Protein AF-A0A9Q1UZ96-F1 (afdb_monomer)

Structure (mmCIF, N/CA/C/O backbone):
data_AF-A0A9Q1UZ96-F1
#
_entry.id   AF-A0A9Q1UZ96-F1
#
loop_
_atom_site.group_PDB
_atom_site.id
_atom_site.type_symbol
_atom_site.label_atom_id
_atom_site.label_alt_id
_atom_site.label_comp_id
_atom_site.label_asym_id
_atom_site.label_entity_id
_atom_site.label_seq_id
_atom_site.pdbx_PDB_ins_code
_atom_site.Cartn_x
_atom_site.Cartn_y
_atom_site.Cartn_z
_atom_site.occupancy
_atom_site.B_iso_or_equiv
_atom_site.auth_seq_id
_atom_site.auth_comp_id
_atom_site.auth_asym_id
_atom_site.auth_atom_id
_atom_site.pdbx_PDB_model_num
ATOM 1 N N . MET A 1 1 ? 19.846 -5.093 7.233 1.00 44.78 1 MET A N 1
ATOM 2 C CA . MET A 1 1 ? 18.408 -5.304 7.517 1.00 44.78 1 MET A CA 1
ATOM 3 C C . MET A 1 1 ? 17.648 -4.596 6.399 1.00 44.78 1 MET A C 1
ATOM 5 O O . MET A 1 1 ? 17.919 -3.429 6.189 1.00 44.78 1 MET A O 1
ATOM 9 N N . PHE A 1 2 ? 16.850 -5.299 5.584 1.00 56.38 2 PHE A N 1
ATOM 10 C CA . PHE A 1 2 ? 16.393 -4.811 4.261 1.00 56.38 2 PHE A CA 1
ATOM 11 C C . PHE A 1 2 ? 14.8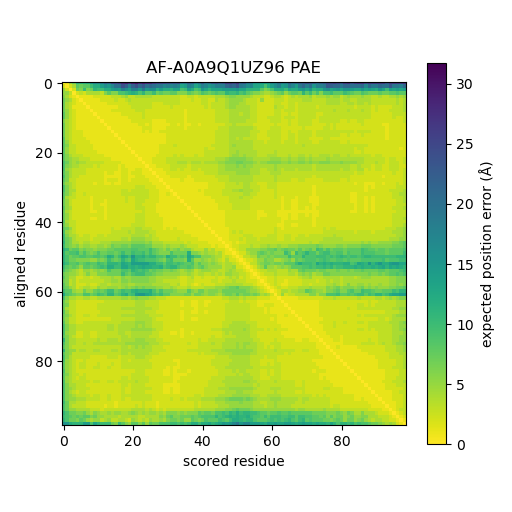53 -4.711 4.122 1.00 56.38 2 PHE A C 1
ATOM 13 O O . PHE A 1 2 ? 14.342 -4.924 3.031 1.00 56.38 2 PHE A O 1
ATOM 20 N N . TYR A 1 3 ? 14.112 -4.422 5.205 1.00 69.94 3 TYR A N 1
ATOM 21 C CA . TYR A 1 3 ? 12.626 -4.395 5.189 1.00 69.94 3 TYR A CA 1
ATOM 22 C C . TYR A 1 3 ? 11.995 -3.210 5.935 1.00 69.94 3 TYR A C 1
ATOM 24 O O . TYR A 1 3 ? 10.862 -3.298 6.409 1.00 69.94 3 TYR A O 1
ATOM 32 N N . HIS A 1 4 ? 12.750 -2.132 6.159 1.00 83.06 4 HIS A N 1
ATOM 33 C CA . HIS A 1 4 ? 12.299 -1.053 7.042 1.00 83.06 4 HIS A CA 1
ATOM 34 C C . HIS A 1 4 ? 11.022 -0.381 6.523 1.00 83.06 4 HIS A C 1
ATOM 36 O O . HIS A 1 4 ? 10.079 -0.186 7.283 1.00 83.06 4 HIS A O 1
ATOM 42 N N . VAL A 1 5 ? 10.964 -0.083 5.226 1.00 89.50 5 VAL A N 1
ATOM 43 C CA . VAL A 1 5 ? 9.844 0.653 4.627 1.00 89.50 5 VAL A CA 1
ATOM 44 C C . VAL A 1 5 ? 8.601 -0.232 4.521 1.00 89.50 5 VAL A C 1
ATOM 46 O O . VAL A 1 5 ? 7.495 0.226 4.794 1.00 89.50 5 VAL A O 1
ATOM 49 N N . GLU A 1 6 ? 8.772 -1.509 4.194 1.00 90.56 6 GLU A N 1
ATOM 50 C CA . GLU A 1 6 ? 7.713 -2.513 4.105 1.00 90.56 6 GLU A CA 1
ATOM 51 C C . GLU A 1 6 ? 7.061 -2.737 5.473 1.00 90.56 6 GLU A C 1
ATOM 53 O O . GLU A 1 6 ? 5.833 -2.716 5.590 1.00 90.56 6 GLU A O 1
ATOM 58 N N . ALA A 1 7 ? 7.880 -2.895 6.518 1.00 91.25 7 ALA A N 1
ATOM 59 C CA . ALA A 1 7 ? 7.402 -3.090 7.882 1.00 91.25 7 ALA A CA 1
ATOM 60 C C . ALA A 1 7 ? 6.669 -1.849 8.410 1.00 91.25 7 ALA A C 1
ATOM 62 O O . ALA A 1 7 ? 5.596 -1.984 8.990 1.00 91.25 7 ALA A O 1
ATOM 63 N N . ILE A 1 8 ? 7.199 -0.645 8.161 1.00 93.69 8 ILE A N 1
ATOM 64 C CA . ILE A 1 8 ? 6.527 0.608 8.537 1.00 93.69 8 ILE A CA 1
ATOM 65 C C . ILE A 1 8 ? 5.199 0.745 7.785 1.00 93.69 8 ILE A C 1
ATOM 67 O O . ILE A 1 8 ? 4.174 1.013 8.398 1.00 93.69 8 ILE A O 1
ATOM 71 N N . SER A 1 9 ? 5.185 0.513 6.472 1.00 94.06 9 SER A N 1
ATOM 72 C CA . SER A 1 9 ? 3.988 0.705 5.642 1.00 94.06 9 SER A CA 1
ATOM 73 C C . SER A 1 9 ? 2.855 -0.249 6.021 1.00 94.06 9 SER A C 1
ATOM 75 O O . SER A 1 9 ? 1.715 0.167 6.227 1.00 94.06 9 SER A O 1
ATOM 77 N N . THR A 1 10 ? 3.169 -1.541 6.138 1.00 93.31 10 THR A N 1
ATOM 78 C CA . THR A 1 10 ? 2.181 -2.572 6.487 1.00 93.31 10 THR A CA 1
ATOM 79 C C . THR A 1 10 ? 1.773 -2.494 7.957 1.00 93.31 10 THR A C 1
ATOM 81 O O . THR A 1 10 ? 0.593 -2.653 8.266 1.00 93.31 10 THR A O 1
ATOM 84 N N . GLY A 1 11 ? 2.715 -2.178 8.851 1.00 95.06 11 GLY A N 1
ATOM 85 C CA . GLY A 1 11 ? 2.460 -1.953 10.271 1.00 95.06 11 GLY A CA 1
ATOM 86 C C . GLY A 1 11 ? 1.538 -0.761 10.519 1.00 95.06 11 GLY A C 1
ATOM 87 O O . GLY A 1 11 ? 0.574 -0.895 11.269 1.00 95.06 11 GLY A O 1
ATOM 88 N N . SER A 1 12 ? 1.767 0.368 9.843 1.00 95.62 12 SER A N 1
ATOM 89 C CA . SER A 1 12 ? 0.892 1.545 9.925 1.00 95.62 12 SER A CA 1
ATOM 90 C C . SER A 1 12 ? -0.528 1.223 9.461 1.00 95.62 12 SER A C 1
ATOM 92 O O . SER A 1 12 ? -1.480 1.499 10.187 1.00 95.62 12 SER A O 1
ATOM 94 N N . LEU A 1 13 ? -0.687 0.557 8.309 1.00 97.00 13 LEU A N 1
ATOM 95 C CA . LEU A 1 13 ? -2.006 0.135 7.824 1.00 97.00 13 LEU A CA 1
ATOM 96 C C . LEU A 1 13 ? -2.710 -0.807 8.814 1.00 97.00 13 LEU A C 1
ATOM 98 O O . LEU A 1 13 ? -3.893 -0.623 9.107 1.00 97.00 13 LEU A O 1
ATOM 102 N N . ALA A 1 14 ? -1.989 -1.796 9.350 1.00 96.81 14 ALA A N 1
ATOM 103 C CA . ALA A 1 14 ? -2.525 -2.730 10.334 1.00 96.81 14 ALA A CA 1
ATOM 104 C C . ALA A 1 14 ? -2.948 -2.019 11.629 1.00 96.81 14 ALA A C 1
ATOM 106 O O . ALA A 1 14 ? -4.038 -2.279 12.135 1.00 96.81 14 ALA A O 1
ATOM 107 N N . GLY A 1 15 ? -2.132 -1.090 12.134 1.00 96.31 15 GLY A N 1
ATOM 108 C CA . GLY A 1 15 ? -2.436 -0.294 13.323 1.00 96.31 15 GLY A CA 1
ATOM 109 C C . GLY A 1 15 ? -3.678 0.577 13.138 1.00 96.31 15 GLY A C 1
ATOM 110 O O . GLY A 1 15 ? -4.599 0.521 13.953 1.00 96.31 15 GLY A O 1
ATOM 111 N N . THR A 1 16 ? -3.763 1.314 12.027 1.00 96.44 16 THR A N 1
ATOM 112 C CA . THR A 1 16 ? -4.954 2.104 11.677 1.00 96.44 16 THR A CA 1
ATOM 113 C C . THR A 1 16 ? -6.200 1.223 11.592 1.00 96.44 16 THR A C 1
ATOM 115 O O . THR A 1 16 ? -7.244 1.576 12.144 1.00 96.44 16 THR A O 1
ATOM 118 N N . ASN A 1 17 ? -6.102 0.054 10.956 1.00 97.38 17 ASN A N 1
ATOM 119 C CA . ASN A 1 17 ? -7.224 -0.877 10.844 1.00 97.38 17 ASN A CA 1
ATOM 120 C C . ASN A 1 17 ? -7.623 -1.511 12.174 1.00 97.38 17 ASN A C 1
ATOM 122 O O . ASN A 1 17 ? -8.814 -1.714 12.393 1.00 97.38 17 ASN A O 1
ATOM 126 N N . ALA A 1 18 ? -6.676 -1.756 13.081 1.00 97.25 18 ALA A N 1
ATOM 127 C CA . ALA A 1 18 ? -6.977 -2.239 14.424 1.00 97.25 18 ALA A CA 1
ATOM 128 C C . ALA A 1 18 ? -7.831 -1.223 15.201 1.00 97.25 18 ALA A C 1
ATOM 130 O O . ALA A 1 18 ? -8.851 -1.594 15.779 1.00 97.25 18 ALA A O 1
ATOM 131 N N . VAL A 1 19 ? -7.474 0.068 15.149 1.00 96.81 19 VAL A N 1
ATOM 132 C CA . VAL A 1 19 ? -8.257 1.138 15.793 1.00 96.81 19 VAL A CA 1
ATOM 133 C C . VAL A 1 19 ? -9.616 1.319 15.109 1.00 96.81 19 VAL A C 1
ATOM 135 O O . VAL A 1 19 ? -10.630 1.419 15.796 1.00 96.81 19 VAL A O 1
ATOM 138 N N . ARG A 1 20 ? -9.674 1.308 13.766 1.00 96.69 20 ARG A N 1
ATOM 139 C CA . ARG A 1 20 ? -10.947 1.362 13.015 1.00 96.69 20 ARG A CA 1
ATOM 140 C C . ARG A 1 20 ? -11.876 0.218 13.414 1.00 96.69 20 ARG A C 1
ATOM 142 O O . ARG A 1 20 ? -13.040 0.472 13.708 1.00 96.69 20 ARG A O 1
ATOM 149 N N . HIS A 1 21 ? -11.351 -1.003 13.480 1.00 97.25 21 HIS A N 1
ATOM 150 C CA . HIS A 1 21 ? -12.106 -2.188 13.872 1.00 97.25 21 HIS A CA 1
ATOM 151 C C . HIS A 1 21 ? -12.627 -2.080 15.310 1.00 97.25 21 HIS A C 1
ATOM 153 O O . HIS A 1 21 ? -13.817 -2.285 15.540 1.00 97.25 21 HIS A O 1
ATOM 159 N N . ALA A 1 22 ? -11.774 -1.678 16.257 1.00 97.06 22 ALA A N 1
ATOM 160 C CA . ALA A 1 22 ? -12.170 -1.465 17.650 1.00 97.06 22 ALA A CA 1
ATOM 161 C C . ALA A 1 22 ? -13.255 -0.380 17.805 1.00 97.06 22 ALA A C 1
ATOM 163 O O . ALA A 1 22 ? -14.099 -0.475 18.690 1.00 97.06 22 ALA A O 1
ATOM 164 N N . ALA A 1 23 ? -13.264 0.623 16.923 1.00 95.94 23 ALA A N 1
ATOM 165 C CA . ALA A 1 23 ? -14.261 1.691 16.885 1.00 95.94 23 ALA A CA 1
ATOM 166 C C . ALA A 1 23 ? -15.514 1.359 16.043 1.00 95.94 23 ALA A C 1
ATOM 168 O O . ALA A 1 23 ? -16.334 2.246 15.806 1.00 95.94 23 ALA A O 1
ATOM 169 N N . GLY A 1 24 ? -15.662 0.127 15.537 1.00 96.12 24 GLY A N 1
ATOM 170 C CA . GLY A 1 24 ? -16.796 -0.275 14.693 1.00 96.12 24 GLY A CA 1
ATOM 171 C C . GLY A 1 24 ? -16.838 0.396 13.312 1.00 96.12 24 GLY A C 1
ATOM 172 O O . GLY A 1 24 ? -17.882 0.403 12.663 1.00 96.12 24 GLY A O 1
ATOM 173 N N . LYS A 1 25 ? -15.722 0.978 12.854 1.00 95.38 25 LYS A N 1
ATOM 174 C CA . LYS A 1 25 ? -15.599 1.598 11.527 1.00 95.38 25 LYS A CA 1
ATOM 175 C C . LYS A 1 25 ? -15.103 0.589 10.492 1.00 95.38 25 LYS A C 1
ATOM 177 O O . LYS A 1 25 ? -14.399 -0.369 10.806 1.00 95.38 25 LYS A O 1
ATOM 182 N N . ASN A 1 26 ? -15.400 0.869 9.224 1.00 95.12 26 ASN A N 1
ATOM 183 C CA . ASN A 1 26 ? -14.841 0.116 8.105 1.00 95.12 26 ASN A CA 1
ATOM 184 C C . ASN A 1 26 ? -13.310 0.235 8.075 1.00 95.12 26 ASN A C 1
ATOM 186 O O . ASN A 1 26 ? -12.757 1.328 8.247 1.00 95.12 26 ASN A O 1
ATOM 190 N N . MET A 1 27 ? -12.639 -0.892 7.832 1.00 96.25 27 MET A N 1
ATOM 191 C CA . MET A 1 27 ? -11.191 -0.944 7.637 1.00 96.25 27 MET A CA 1
ATOM 192 C C . MET A 1 27 ? -10.792 -0.265 6.323 1.00 96.25 27 MET A C 1
ATOM 194 O O . MET A 1 27 ? -11.507 -0.331 5.325 1.00 96.25 27 MET A O 1
ATOM 198 N N . LEU A 1 28 ? -9.622 0.362 6.329 1.00 96.38 28 LEU A N 1
ATOM 199 C CA . LEU A 1 28 ? -8.967 0.903 5.152 1.00 96.38 28 LEU A CA 1
ATOM 200 C C . LEU A 1 28 ? -8.356 -0.239 4.333 1.00 96.38 28 LEU A C 1
ATOM 202 O O . LEU A 1 28 ? -7.522 -1.000 4.828 1.00 96.38 28 LEU A O 1
ATOM 206 N N . VAL A 1 29 ? -8.745 -0.327 3.065 1.00 96.06 29 VAL A N 1
ATOM 207 C CA . VAL A 1 29 ? -8.135 -1.222 2.079 1.00 96.06 29 VAL A CA 1
ATOM 208 C C . VAL A 1 29 ? -7.448 -0.354 1.037 1.00 96.06 29 VAL A C 1
ATOM 210 O O . VAL A 1 29 ? -8.095 0.468 0.392 1.00 96.06 29 VAL A O 1
ATOM 213 N N . LEU A 1 30 ? -6.134 -0.517 0.894 1.00 97.62 30 LEU A N 1
ATOM 214 C CA . LEU A 1 30 ? -5.371 0.195 -0.125 1.00 97.62 30 LEU A CA 1
ATOM 215 C C . LEU A 1 30 ? -5.488 -0.555 -1.462 1.00 97.62 30 LEU A C 1
ATOM 217 O O . LEU A 1 30 ? -5.251 -1.765 -1.485 1.00 97.62 30 LEU A O 1
ATOM 221 N N . PRO A 1 31 ? -5.849 0.126 -2.562 1.00 97.44 31 PRO A N 1
ATOM 222 C CA . PRO A 1 31 ? -6.040 -0.513 -3.857 1.00 97.44 31 PRO A CA 1
ATOM 223 C C . PRO A 1 31 ? -4.687 -0.837 -4.519 1.00 97.44 31 PRO A C 1
ATOM 225 O O . PRO A 1 31 ? -3.647 -0.290 -4.130 1.00 97.44 31 PRO A O 1
ATOM 228 N N . ASN A 1 32 ? -4.689 -1.715 -5.528 1.00 97.25 32 ASN A N 1
ATOM 229 C CA . ASN A 1 32 ? -3.473 -2.176 -6.222 1.00 97.25 32 ASN A CA 1
ATOM 230 C C . ASN A 1 32 ? -2.790 -1.069 -7.047 1.00 97.25 32 ASN A C 1
ATOM 232 O O . ASN A 1 32 ? -1.654 -1.210 -7.478 1.00 97.25 32 ASN A O 1
ATOM 236 N N . GLU A 1 33 ? -3.448 0.068 -7.226 1.00 96.94 33 GLU A N 1
ATOM 237 C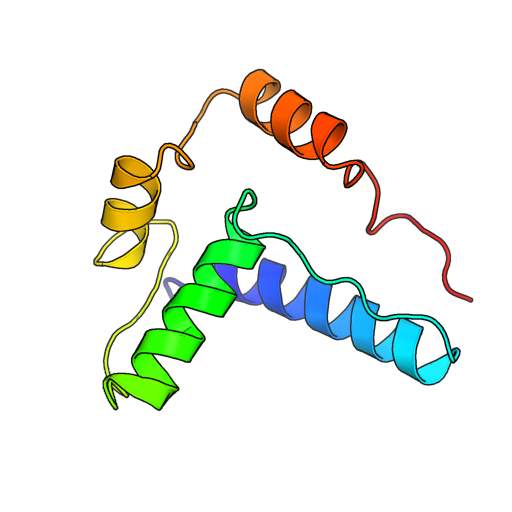 CA . GLU A 1 33 ? -2.888 1.298 -7.774 1.00 96.94 33 GLU A CA 1
ATOM 238 C C . GLU A 1 33 ? -1.927 1.993 -6.789 1.00 96.94 33 GLU A C 1
ATOM 240 O O . GLU A 1 33 ? -1.240 2.953 -7.144 1.00 96.94 33 GLU A O 1
ATOM 245 N N . THR A 1 34 ? -1.851 1.509 -5.547 1.00 97.12 34 THR A N 1
ATOM 246 C CA . THR A 1 34 ? -0.834 1.896 -4.568 1.00 97.12 34 THR A CA 1
ATOM 247 C C . THR A 1 34 ? 0.211 0.795 -4.421 1.00 97.12 34 THR A C 1
ATOM 249 O O . THR A 1 34 ? -0.107 -0.392 -4.425 1.00 97.12 34 THR A O 1
ATOM 252 N N . VAL A 1 35 ? 1.467 1.190 -4.202 1.00 95.94 35 VAL A N 1
ATOM 253 C CA . VAL A 1 35 ? 2.577 0.250 -3.966 1.00 95.94 35 VAL A CA 1
ATOM 254 C C . VAL A 1 35 ? 2.317 -0.638 -2.738 1.00 95.94 35 VAL A C 1
ATOM 256 O O . VAL A 1 35 ? 2.632 -1.823 -2.746 1.00 95.94 35 VAL A O 1
ATOM 259 N N . ILE A 1 36 ? 1.699 -0.092 -1.685 1.00 96.19 36 ILE A N 1
ATOM 260 C CA . ILE A 1 36 ? 1.387 -0.852 -0.465 1.00 96.19 36 ILE A CA 1
ATOM 261 C C . ILE A 1 36 ? 0.239 -1.844 -0.711 1.00 96.19 36 ILE A C 1
ATOM 263 O O . ILE A 1 36 ? 0.316 -2.983 -0.257 1.00 96.19 36 ILE A O 1
ATOM 267 N N . GLY A 1 37 ? -0.808 -1.445 -1.437 1.00 97.00 37 GLY A N 1
ATOM 268 C CA . GLY A 1 37 ? -1.902 -2.349 -1.800 1.00 97.00 37 GLY A CA 1
ATOM 269 C C . GLY A 1 37 ? -1.417 -3.508 -2.672 1.00 97.00 37 GLY A C 1
ATOM 270 O O . GLY A 1 37 ? -1.636 -4.671 -2.329 1.00 97.00 37 GLY A O 1
ATOM 271 N N . ASP A 1 38 ? -0.664 -3.204 -3.736 1.00 97.31 38 ASP A N 1
ATOM 272 C CA . ASP A 1 38 ? -0.171 -4.227 -4.663 1.00 97.31 38 ASP A CA 1
ATOM 273 C C . ASP A 1 38 ? 0.846 -5.176 -4.012 1.00 97.31 38 ASP A C 1
ATOM 275 O O . ASP A 1 38 ? 0.758 -6.379 -4.249 1.00 97.31 38 ASP A O 1
ATOM 279 N N . ILE A 1 39 ? 1.767 -4.709 -3.150 1.00 95.12 39 ILE A N 1
ATOM 280 C CA . ILE A 1 39 ? 2.704 -5.630 -2.475 1.00 95.12 39 ILE A CA 1
ATOM 281 C C . ILE A 1 39 ? 1.983 -6.593 -1.532 1.00 95.12 39 ILE A C 1
ATOM 283 O O . ILE A 1 39 ? 2.345 -7.769 -1.485 1.00 95.12 39 ILE A O 1
ATOM 287 N N . ILE A 1 40 ? 0.953 -6.130 -0.811 1.00 95.25 40 ILE A N 1
ATOM 288 C CA . ILE A 1 40 ? 0.161 -6.977 0.090 1.00 95.25 40 ILE A CA 1
ATOM 289 C C . ILE A 1 40 ? -0.593 -8.032 -0.725 1.00 95.25 40 ILE A C 1
ATOM 291 O O . ILE A 1 40 ? -0.509 -9.223 -0.417 1.00 95.25 40 ILE A O 1
ATOM 295 N N . ASP A 1 41 ? -1.297 -7.621 -1.781 1.00 95.88 41 ASP A N 1
ATOM 296 C CA . ASP A 1 41 ? -2.044 -8.531 -2.655 1.00 95.88 41 ASP A CA 1
ATOM 297 C C . ASP A 1 41 ? -1.116 -9.539 -3.355 1.00 95.88 41 ASP A C 1
ATOM 299 O O . ASP A 1 41 ? -1.362 -10.750 -3.338 1.00 95.88 41 ASP A O 1
ATOM 303 N N . PHE A 1 42 ? 0.000 -9.070 -3.914 1.00 95.06 42 PHE A N 1
ATOM 304 C CA . PHE A 1 42 ? 0.972 -9.913 -4.604 1.00 95.06 42 PHE A CA 1
ATOM 305 C C . PHE A 1 42 ? 1.646 -10.919 -3.666 1.00 95.06 42 PHE A C 1
ATOM 307 O O . PHE A 1 42 ? 1.705 -12.109 -3.990 1.00 95.06 42 PHE A O 1
ATOM 314 N N . ALA A 1 43 ? 2.109 -10.478 -2.492 1.00 92.62 43 ALA A N 1
ATOM 315 C CA . ALA A 1 43 ? 2.722 -11.360 -1.502 1.00 92.62 43 ALA A CA 1
ATOM 316 C C . ALA A 1 43 ? 1.724 -12.413 -0.998 1.00 92.62 43 ALA A C 1
ATOM 318 O O . ALA A 1 43 ? 2.060 -13.597 -0.938 1.00 92.62 43 ALA A O 1
ATOM 319 N N . ASN A 1 44 ? 0.476 -12.017 -0.723 1.00 92.44 44 ASN A N 1
ATOM 320 C CA . ASN A 1 44 ? -0.580 -12.945 -0.314 1.00 92.44 44 ASN A CA 1
ATOM 321 C C . ASN A 1 44 ? -0.888 -13.975 -1.405 1.00 92.44 44 ASN A C 1
ATOM 323 O O . ASN A 1 44 ? -1.002 -15.165 -1.110 1.00 92.44 44 ASN A O 1
ATOM 327 N N . LYS A 1 45 ? -0.975 -13.560 -2.674 1.00 93.62 45 LYS A N 1
ATOM 328 C CA . LYS A 1 45 ? -1.169 -14.482 -3.804 1.00 93.62 45 LYS A CA 1
ATOM 329 C C . LYS A 1 45 ? -0.015 -15.477 -3.922 1.00 93.62 45 LYS A C 1
ATOM 331 O O . LYS A 1 45 ? -0.275 -16.672 -4.039 1.00 93.62 45 LYS A O 1
ATOM 336 N N . LYS A 1 46 ? 1.236 -15.017 -3.834 1.00 92.56 46 LYS A N 1
ATOM 337 C CA . LYS A 1 46 ? 2.430 -15.879 -3.887 1.00 92.56 46 LYS A CA 1
ATOM 338 C C . LYS A 1 46 ? 2.471 -16.881 -2.733 1.00 92.56 46 LYS A C 1
ATOM 340 O O . LYS A 1 46 ? 2.755 -18.059 -2.940 1.00 92.56 46 LYS A O 1
ATOM 345 N N . PHE A 1 47 ? 2.115 -16.435 -1.534 1.00 89.62 47 PHE A N 1
ATOM 346 C CA . PHE A 1 47 ? 2.083 -17.289 -0.354 1.00 89.62 47 PHE A CA 1
ATOM 347 C C . PHE A 1 47 ? 0.955 -18.331 -0.409 1.00 89.62 47 PHE A C 1
ATOM 349 O O . PHE A 1 47 ? 1.194 -19.518 -0.182 1.00 89.62 47 PHE A O 1
ATOM 356 N N . LEU A 1 48 ? -0.274 -17.902 -0.719 1.00 89.00 48 LEU A N 1
ATOM 357 C CA . LEU A 1 48 ? -1.469 -18.748 -0.649 1.00 89.00 48 LEU A CA 1
ATOM 358 C C . LEU A 1 48 ? -1.636 -19.653 -1.875 1.00 89.00 48 LEU A C 1
ATOM 360 O O . LEU A 1 48 ? -1.999 -20.818 -1.721 1.00 89.00 48 LEU A O 1
ATOM 364 N N . LYS A 1 49 ? -1.395 -19.131 -3.085 1.00 86.19 49 LYS A N 1
ATOM 365 C CA . LYS A 1 49 ? -1.625 -19.865 -4.342 1.00 86.19 49 LYS A CA 1
ATOM 366 C C . LYS A 1 49 ? -0.388 -20.631 -4.784 1.00 86.19 49 LYS A C 1
ATOM 368 O O . LYS A 1 49 ? -0.469 -21.833 -5.023 1.00 86.19 49 LYS A O 1
ATOM 373 N N . ASP A 1 50 ? 0.757 -19.955 -4.817 1.00 87.94 50 ASP A N 1
ATOM 374 C CA . ASP A 1 50 ? 1.994 -20.531 -5.360 1.00 87.94 50 ASP A CA 1
ATOM 375 C C . ASP A 1 50 ? 2.782 -21.315 -4.293 1.00 87.94 50 ASP A C 1
ATOM 377 O O . ASP A 1 50 ? 3.817 -21.910 -4.588 1.00 87.94 50 ASP A O 1
ATOM 381 N N . LYS A 1 51 ? 2.281 -21.337 -3.044 1.00 87.88 51 LYS A N 1
ATOM 382 C CA . LYS A 1 51 ? 2.906 -21.964 -1.864 1.00 87.88 51 LYS A CA 1
ATOM 383 C C . LYS A 1 51 ? 4.353 -21.508 -1.642 1.00 87.88 51 LYS A C 1
ATOM 385 O O . LYS A 1 51 ? 5.152 -22.230 -1.036 1.00 87.88 51 LYS A O 1
ATOM 390 N N . ASP A 1 52 ? 4.688 -20.305 -2.100 1.00 87.25 52 ASP A N 1
ATOM 391 C CA . ASP A 1 52 ? 6.015 -19.734 -1.949 1.00 87.25 52 ASP A CA 1
ATOM 392 C C . ASP A 1 52 ? 6.178 -19.152 -0.542 1.00 87.25 52 ASP A C 1
ATOM 394 O O . ASP A 1 52 ? 5.616 -18.113 -0.195 1.00 87.25 52 ASP A O 1
ATOM 398 N N . LYS A 1 53 ? 6.948 -19.860 0.288 1.00 82.19 53 LYS A N 1
ATOM 399 C CA . LYS A 1 53 ? 7.235 -19.482 1.681 1.00 82.19 53 LYS A CA 1
ATOM 400 C C . LYS A 1 53 ? 8.623 -18.872 1.868 1.00 82.19 53 LYS A C 1
ATOM 402 O O . LYS A 1 53 ? 9.001 -18.575 2.999 1.00 82.19 53 LYS A O 1
ATOM 407 N N . LYS A 1 54 ? 9.422 -18.773 0.801 1.00 84.62 54 LYS A N 1
ATOM 408 C CA . LYS A 1 54 ? 10.844 -18.401 0.888 1.00 84.62 54 LYS A CA 1
ATOM 409 C C . LYS A 1 54 ? 11.136 -17.064 0.223 1.00 84.62 54 LYS A C 1
ATOM 411 O O . LYS A 1 54 ? 12.081 -16.391 0.643 1.00 84.62 54 LYS A O 1
ATOM 416 N N . SER A 1 55 ? 10.352 -16.681 -0.782 1.00 85.38 55 SER A N 1
ATOM 417 C CA . SER A 1 55 ? 10.534 -15.405 -1.461 1.00 85.38 55 SER A CA 1
ATOM 418 C C . SER A 1 55 ? 10.332 -14.223 -0.527 1.00 85.38 55 SER A C 1
ATOM 420 O O . SER A 1 55 ? 9.483 -14.211 0.362 1.00 85.38 55 SER A O 1
ATOM 422 N N . ARG A 1 56 ? 11.151 -13.204 -0.765 1.00 82.56 56 ARG A N 1
ATOM 423 C CA . ARG A 1 56 ? 11.123 -11.925 -0.066 1.00 82.56 56 ARG A CA 1
ATOM 424 C C . ARG A 1 56 ? 10.715 -10.858 -1.070 1.00 82.56 56 ARG A C 1
ATOM 426 O O . ARG A 1 56 ? 11.351 -10.721 -2.117 1.00 82.56 56 ARG A O 1
ATOM 433 N N . PHE A 1 57 ? 9.658 -10.128 -0.742 1.00 88.62 57 PHE A N 1
ATOM 434 C CA . PHE A 1 57 ? 9.122 -9.039 -1.551 1.00 88.62 57 PHE A CA 1
ATOM 435 C C . PHE A 1 57 ? 9.581 -7.723 -0.932 1.00 88.62 57 PHE A C 1
ATOM 437 O O . PHE A 1 57 ? 9.298 -7.478 0.239 1.00 88.62 57 PHE A O 1
ATOM 444 N N . THR A 1 58 ? 10.339 -6.923 -1.683 1.00 89.88 58 THR A N 1
ATOM 445 C CA . THR A 1 58 ? 10.891 -5.651 -1.199 1.00 89.88 58 THR A CA 1
ATOM 446 C C . THR A 1 58 ? 10.713 -4.537 -2.221 1.00 89.88 58 THR A C 1
ATOM 448 O O . THR A 1 58 ? 10.629 -4.783 -3.426 1.00 89.88 58 THR A O 1
ATOM 451 N N . PHE A 1 59 ? 10.684 -3.296 -1.744 1.00 88.94 59 PHE A N 1
ATOM 452 C CA . PHE A 1 59 ? 10.590 -2.091 -2.568 1.00 88.94 59 PHE A CA 1
ATOM 453 C C . PHE A 1 59 ? 11.911 -1.716 -3.245 1.00 88.94 59 PHE A C 1
ATOM 455 O O . PHE A 1 59 ? 11.914 -0.890 -4.151 1.00 88.94 59 PHE A O 1
ATOM 462 N N . ALA A 1 60 ? 13.030 -2.305 -2.814 1.00 86.44 60 ALA A N 1
ATOM 463 C CA . ALA A 1 60 ? 14.374 -1.932 -3.258 1.00 86.44 60 ALA A CA 1
ATOM 464 C C . ALA A 1 60 ? 15.080 -3.006 -4.109 1.00 86.44 60 ALA A C 1
ATOM 466 O O . ALA A 1 60 ? 16.233 -2.821 -4.491 1.00 86.44 60 ALA A O 1
ATOM 467 N N . GLY A 1 61 ? 14.431 -4.137 -4.408 1.00 85.00 61 GLY A N 1
ATOM 468 C CA . GLY A 1 61 ? 15.011 -5.150 -5.289 1.00 85.00 61 GLY A CA 1
ATOM 469 C C . GLY A 1 61 ? 14.158 -6.404 -5.465 1.00 85.00 61 GLY A C 1
ATOM 470 O O . GLY A 1 61 ? 13.034 -6.502 -4.976 1.00 85.00 61 GLY A O 1
ATOM 471 N N . SER A 1 62 ? 14.731 -7.399 -6.148 1.00 86.50 62 SER A N 1
ATOM 472 C CA . SER A 1 62 ? 14.119 -8.720 -6.342 1.00 86.50 62 SER A CA 1
ATOM 473 C C . SER A 1 62 ? 12.786 -8.674 -7.121 1.00 86.50 62 SER A C 1
ATOM 475 O O . SER A 1 62 ? 12.538 -7.789 -7.940 1.00 86.50 62 SER A O 1
ATOM 477 N N . ILE A 1 63 ? 11.944 -9.680 -6.886 1.00 91.88 63 ILE A N 1
ATOM 478 C CA . ILE A 1 63 ? 10.710 -9.997 -7.607 1.00 91.88 63 ILE A CA 1
ATOM 479 C C . ILE A 1 63 ? 9.727 -8.821 -7.594 1.00 91.88 63 ILE A C 1
ATOM 481 O O . ILE A 1 63 ? 9.184 -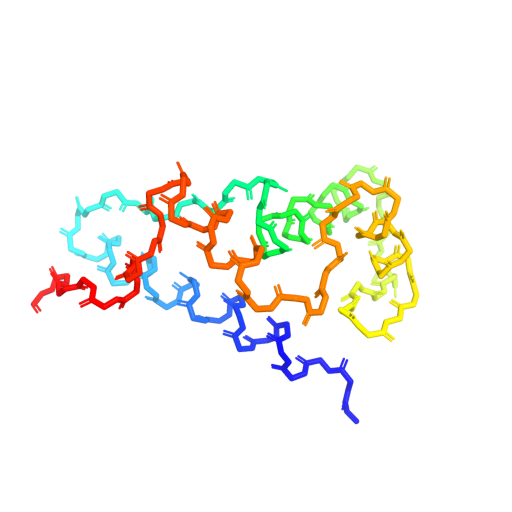8.462 -8.636 1.00 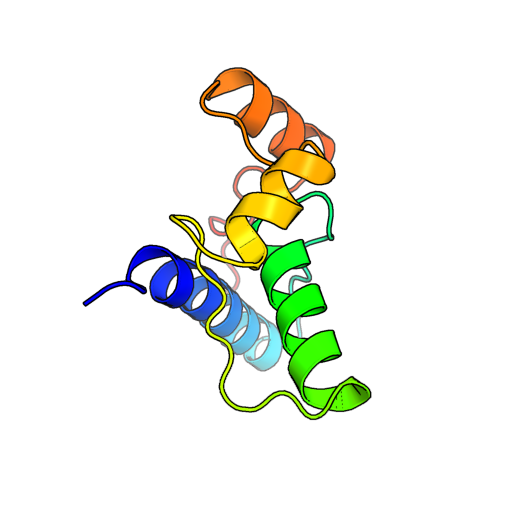91.88 63 ILE A O 1
ATOM 485 N N . TYR A 1 64 ? 9.495 -8.215 -6.425 1.00 94.12 64 TYR A N 1
ATOM 486 C CA . TYR A 1 64 ? 8.485 -7.164 -6.306 1.00 94.12 64 TYR A CA 1
ATOM 487 C C . T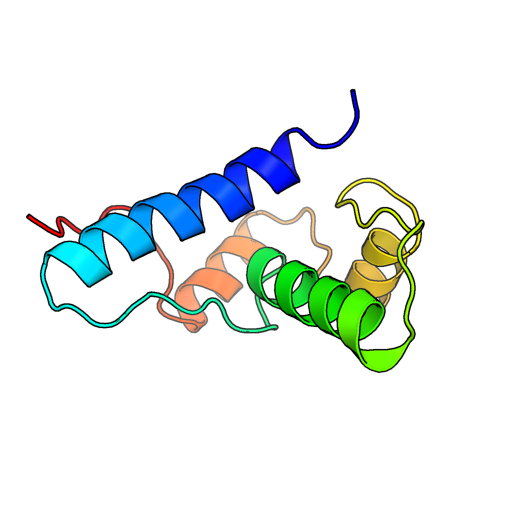YR A 1 64 ? 8.920 -5.853 -6.962 1.00 94.12 64 TYR A C 1
ATOM 489 O O . TYR A 1 64 ? 8.127 -5.225 -7.655 1.00 94.12 64 TYR A O 1
ATOM 497 N N . PHE A 1 65 ? 10.188 -5.465 -6.817 1.00 93.62 65 PHE A N 1
ATOM 498 C CA . PHE A 1 65 ? 10.701 -4.258 -7.461 1.00 93.62 65 PHE A CA 1
ATOM 499 C C . PHE A 1 65 ? 10.595 -4.318 -8.990 1.00 93.62 65 PHE A C 1
ATOM 501 O O . PHE A 1 65 ? 10.200 -3.335 -9.617 1.00 93.62 65 PHE A O 1
ATOM 508 N N . ASN A 1 66 ? 10.890 -5.478 -9.588 1.00 94.88 66 ASN A N 1
ATOM 509 C CA . ASN A 1 66 ? 10.723 -5.679 -11.028 1.00 94.88 66 ASN A CA 1
ATOM 510 C C . ASN A 1 66 ? 9.251 -5.573 -11.436 1.00 94.88 66 ASN A C 1
ATOM 512 O O . ASN A 1 66 ? 8.929 -4.792 -12.328 1.00 94.88 66 ASN A O 1
ATOM 516 N N . ARG A 1 67 ? 8.352 -6.248 -10.710 1.00 95.31 67 ARG A N 1
ATOM 517 C CA . ARG A 1 67 ? 6.904 -6.122 -10.921 1.00 95.31 67 ARG A CA 1
ATOM 518 C C . ARG A 1 67 ? 6.449 -4.666 -10.858 1.00 95.31 67 ARG A C 1
ATOM 520 O O . ARG A 1 67 ? 5.730 -4.228 -11.744 1.00 95.31 67 ARG A O 1
ATOM 527 N N . MET A 1 68 ? 6.867 -3.919 -9.836 1.00 95.38 68 MET A N 1
ATOM 528 C CA . MET A 1 68 ? 6.473 -2.523 -9.628 1.00 95.38 68 MET A CA 1
ATOM 529 C C . MET A 1 68 ? 6.849 -1.639 -10.829 1.00 95.38 68 MET A C 1
ATOM 531 O O . MET A 1 68 ? 6.084 -0.745 -11.191 1.00 95.38 68 MET A O 1
ATOM 535 N N . LYS A 1 69 ? 7.996 -1.905 -11.469 1.00 96.06 69 LYS A N 1
ATOM 536 C CA . LYS A 1 69 ? 8.389 -1.254 -12.728 1.00 96.06 69 LYS A CA 1
ATOM 537 C C . LYS A 1 69 ? 7.516 -1.697 -13.900 1.00 96.06 69 LYS A C 1
ATOM 539 O O . LYS A 1 69 ? 7.034 -0.848 -14.638 1.00 96.06 69 LYS A O 1
AT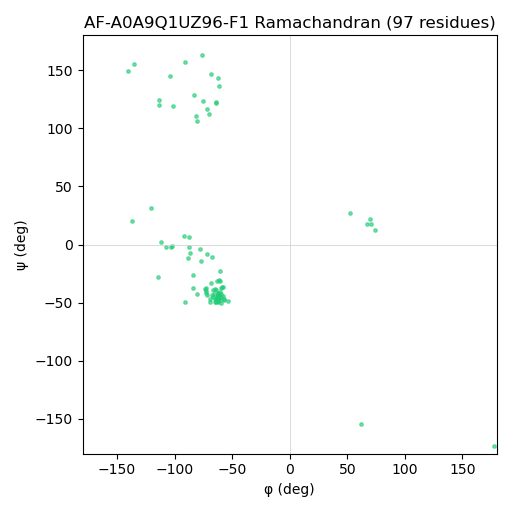OM 544 N N . GLU A 1 70 ? 7.294 -3.002 -14.052 1.00 96.88 70 GLU A N 1
ATOM 545 C CA . GLU A 1 70 ? 6.494 -3.578 -15.145 1.00 96.88 70 GLU A CA 1
ATOM 546 C C . GLU A 1 70 ? 5.052 -3.058 -15.163 1.00 96.88 70 GLU A C 1
ATOM 548 O O . GLU A 1 70 ? 4.498 -2.818 -16.231 1.00 96.88 70 GLU A O 1
ATOM 553 N N . ILE A 1 71 ? 4.450 -2.849 -13.989 1.00 96.38 71 ILE A N 1
ATOM 554 C CA . ILE A 1 71 ? 3.068 -2.358 -13.860 1.00 96.38 71 ILE A CA 1
ATOM 555 C C . ILE A 1 71 ? 2.969 -0.827 -13.755 1.00 96.38 71 ILE A C 1
ATOM 557 O O . ILE A 1 71 ? 1.889 -0.304 -13.492 1.00 96.38 71 ILE A O 1
ATOM 561 N N . GLY A 1 72 ? 4.079 -0.100 -13.929 1.00 95.81 72 GLY A N 1
ATOM 562 C CA . GLY A 1 72 ? 4.096 1.368 -13.925 1.00 95.81 72 GLY A CA 1
ATOM 563 C C . GLY A 1 72 ? 3.858 2.019 -12.558 1.00 95.81 72 GLY A C 1
ATOM 564 O O . GLY A 1 72 ? 3.529 3.200 -12.486 1.00 95.81 72 GLY A O 1
ATOM 565 N N . LEU A 1 73 ? 4.014 1.280 -11.455 1.00 96.38 73 LEU A N 1
ATOM 566 C CA . LEU A 1 73 ? 3.875 1.843 -10.110 1.00 96.38 73 LEU A CA 1
ATOM 567 C C . LEU A 1 73 ? 5.154 2.518 -9.610 1.00 96.38 73 LEU A C 1
ATOM 569 O O . LEU A 1 73 ? 5.059 3.417 -8.771 1.00 96.38 73 LEU A O 1
ATOM 573 N N . TYR A 1 74 ? 6.323 2.107 -10.106 1.00 96.00 74 TYR A N 1
ATOM 574 C CA . TYR A 1 74 ? 7.598 2.702 -9.712 1.00 96.00 74 TYR A CA 1
ATOM 575 C C . TYR A 1 74 ? 7.737 4.098 -10.317 1.00 96.00 74 TYR A C 1
ATOM 577 O O . TYR A 1 74 ? 7.827 4.241 -11.532 1.00 96.00 74 TYR A O 1
ATOM 585 N N . SER A 1 75 ? 7.804 5.108 -9.455 1.00 95.50 75 SER A N 1
ATOM 586 C CA . SER A 1 75 ? 8.141 6.476 -9.832 1.00 95.50 75 SER A CA 1
ATOM 587 C C . SER A 1 75 ? 9.036 7.089 -8.761 1.00 95.50 75 SER A C 1
ATOM 589 O O . SER A 1 75 ? 8.956 6.732 -7.584 1.00 95.50 75 SER A O 1
ATOM 591 N N . THR A 1 76 ? 9.916 7.990 -9.183 1.00 95.56 76 THR A N 1
ATOM 592 C CA . THR A 1 76 ? 10.691 8.870 -8.299 1.00 95.56 76 THR A CA 1
ATOM 593 C C . THR A 1 76 ? 10.191 10.313 -8.364 1.00 95.56 76 THR A C 1
ATOM 595 O O . THR A 1 76 ? 10.722 11.166 -7.657 1.00 95.56 76 THR A O 1
ATOM 598 N N . ASP A 1 77 ? 9.196 10.597 -9.210 1.00 97.62 77 ASP A N 1
ATOM 599 C CA . ASP A 1 77 ? 8.545 11.900 -9.296 1.00 97.62 77 ASP A CA 1
ATOM 600 C C . ASP A 1 77 ? 7.503 12.012 -8.177 1.00 97.62 77 ASP A C 1
ATOM 602 O O . ASP A 1 77 ? 6.471 11.337 -8.168 1.00 97.62 77 ASP A O 1
ATOM 606 N N . THR A 1 78 ? 7.786 12.874 -7.204 1.00 96.75 78 THR A N 1
ATOM 607 C CA . THR A 1 78 ? 6.918 13.081 -6.045 1.00 96.75 78 THR A CA 1
ATOM 608 C C . THR A 1 78 ? 5.553 13.638 -6.427 1.00 96.75 78 THR A C 1
ATOM 610 O O . THR A 1 78 ? 4.569 13.292 -5.775 1.00 96.75 78 THR A O 1
ATOM 613 N N . LYS A 1 79 ? 5.467 14.445 -7.490 1.00 97.50 79 LYS A N 1
ATOM 614 C CA . LYS A 1 79 ? 4.206 15.018 -7.958 1.00 97.50 79 LYS A CA 1
ATOM 615 C C . LYS A 1 79 ? 3.331 13.951 -8.599 1.00 97.50 79 LYS A C 1
ATOM 617 O O . LYS A 1 79 ? 2.150 13.870 -8.288 1.00 97.50 79 LYS A O 1
ATOM 622 N N . GLU A 1 80 ? 3.914 13.084 -9.423 1.00 97.00 80 GLU A N 1
ATOM 623 C CA . GLU A 1 80 ? 3.187 11.957 -10.019 1.00 97.00 80 GLU A CA 1
ATOM 624 C C . GLU A 1 80 ? 2.613 11.024 -8.938 1.00 97.00 80 GLU A C 1
ATOM 626 O O . GLU A 1 80 ? 1.457 10.592 -9.015 1.00 97.00 80 GLU A O 1
ATOM 631 N N . ILE A 1 81 ? 3.410 10.738 -7.902 1.00 96.75 81 ILE A N 1
ATOM 632 C CA . ILE A 1 81 ? 2.981 9.931 -6.755 1.00 96.75 81 ILE A CA 1
ATOM 633 C C . ILE A 1 81 ? 1.839 10.634 -6.012 1.00 96.75 81 ILE A C 1
ATOM 635 O O . ILE A 1 81 ? 0.815 10.009 -5.732 1.00 96.75 81 ILE A O 1
ATOM 639 N N . GLU A 1 82 ? 1.983 11.924 -5.709 1.00 97.31 82 GLU A N 1
ATOM 640 C CA . GLU A 1 82 ? 0.962 12.703 -5.008 1.00 97.31 82 GLU A CA 1
ATOM 641 C C . GLU A 1 82 ? -0.349 12.789 -5.802 1.00 97.31 82 GLU A C 1
ATOM 643 O O . GLU A 1 82 ? -1.424 12.564 -5.238 1.00 97.31 82 GLU A O 1
ATOM 648 N N . ASP A 1 83 ? -0.275 13.038 -7.109 1.00 97.81 83 ASP A N 1
ATOM 649 C CA . ASP A 1 83 ? -1.429 13.084 -8.005 1.00 97.81 83 ASP A CA 1
ATOM 650 C C . ASP A 1 83 ? -2.138 11.724 -8.034 1.00 97.81 83 ASP A C 1
ATOM 652 O O . ASP A 1 83 ? -3.366 11.649 -7.932 1.00 97.81 83 ASP A O 1
ATOM 656 N N . ARG A 1 84 ? -1.384 10.618 -8.091 1.00 97.44 84 ARG A N 1
ATOM 657 C CA . ARG A 1 84 ? -1.941 9.259 -8.027 1.00 97.44 84 ARG A CA 1
ATOM 658 C C . ARG A 1 84 ? -2.709 9.027 -6.728 1.00 97.44 84 ARG A C 1
ATOM 660 O O . ARG A 1 84 ? -3.859 8.595 -6.783 1.00 97.44 84 ARG A O 1
ATOM 667 N N . ILE A 1 85 ? -2.103 9.335 -5.582 1.00 97.81 85 ILE A N 1
ATOM 668 C CA . ILE A 1 85 ? -2.720 9.163 -4.257 1.00 97.81 85 ILE A CA 1
ATOM 669 C C . ILE A 1 85 ? -3.945 10.071 -4.087 1.00 97.81 85 ILE A C 1
ATOM 671 O O . ILE A 1 85 ? -4.967 9.639 -3.551 1.00 97.81 85 ILE A O 1
ATOM 675 N N . THR A 1 86 ? -3.881 11.302 -4.594 1.00 97.75 86 THR A N 1
ATOM 676 C CA . THR A 1 86 ? -4.990 12.264 -4.544 1.00 97.75 86 THR A CA 1
ATOM 677 C C . THR A 1 86 ? -6.174 11.800 -5.390 1.00 97.75 86 THR A C 1
ATOM 679 O O . THR A 1 86 ? -7.301 11.805 -4.903 1.00 97.75 86 THR A O 1
ATOM 682 N N . ARG A 1 87 ? -5.939 11.324 -6.622 1.00 97.56 87 ARG A N 1
ATOM 683 C CA . ARG A 1 87 ? -7.002 10.779 -7.493 1.00 97.56 87 ARG A CA 1
ATOM 684 C C . ARG A 1 87 ? -7.704 9.562 -6.893 1.00 97.56 87 ARG A C 1
ATOM 686 O O . ARG A 1 87 ? -8.882 9.360 -7.159 1.00 97.56 87 ARG A O 1
ATOM 693 N N . LEU A 1 88 ? -6.995 8.764 -6.095 1.00 97.38 88 LEU A N 1
ATOM 694 C CA . LEU A 1 88 ? -7.565 7.622 -5.374 1.00 97.38 88 LEU A CA 1
ATOM 695 C C . LEU A 1 88 ? -8.349 8.038 -4.115 1.00 97.38 88 LEU A C 1
ATOM 697 O O . LEU A 1 88 ? -8.914 7.176 -3.449 1.00 97.38 88 LEU A O 1
ATOM 701 N N . GLY A 1 89 ? -8.370 9.329 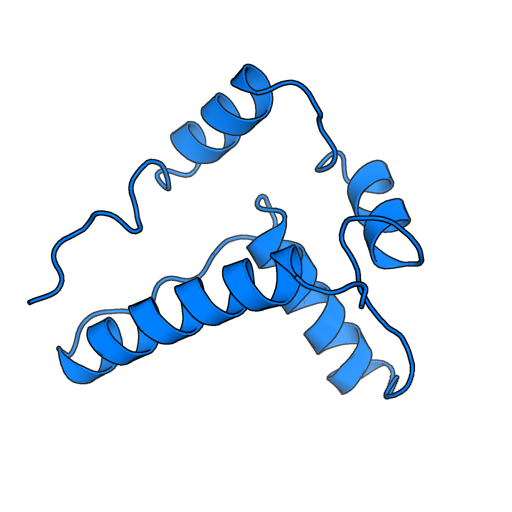-3.761 1.00 96.81 89 GLY A N 1
ATOM 702 C CA . GLY A 1 89 ? -9.008 9.820 -2.538 1.00 96.81 89 GLY A CA 1
ATOM 703 C C . GLY A 1 89 ? -8.277 9.404 -1.259 1.00 96.81 89 GLY A C 1
ATOM 704 O O . GLY A 1 89 ? -8.885 9.362 -0.197 1.00 96.81 89 GLY A O 1
ATOM 705 N N . LEU A 1 90 ? -6.985 9.068 -1.350 1.00 97.00 90 LEU A N 1
ATOM 706 C CA . LEU A 1 90 ? -6.197 8.522 -0.237 1.00 97.00 90 LEU A CA 1
ATOM 707 C C . LEU A 1 90 ? -5.261 9.551 0.411 1.00 97.00 90 LEU A C 1
ATOM 709 O O . LEU A 1 90 ? -4.554 9.234 1.371 1.00 97.00 90 LEU A O 1
ATOM 713 N N . LYS A 1 91 ? -5.214 10.782 -0.108 1.00 96.38 91 LYS A N 1
ATOM 714 C CA . LYS A 1 91 ? -4.370 11.841 0.454 1.00 96.38 91 LYS A CA 1
ATOM 715 C C . LYS A 1 91 ? -4.837 12.172 1.876 1.00 96.38 91 LYS A C 1
ATOM 717 O O . LYS A 1 91 ? -5.988 12.540 2.072 1.00 96.38 91 LYS A O 1
ATOM 722 N N . GLY A 1 92 ? -3.936 12.036 2.851 1.00 94.88 92 GLY A N 1
ATOM 723 C CA . GLY A 1 92 ? -4.229 12.285 4.269 1.00 94.88 92 GLY A CA 1
ATOM 724 C C . GLY A 1 92 ? -5.077 11.206 4.955 1.00 94.88 92 GLY A C 1
ATOM 725 O O . GLY A 1 92 ? -5.536 11.418 6.070 1.00 94.88 92 GLY A O 1
ATOM 726 N N . VAL A 1 93 ? -5.280 10.031 4.342 1.00 94.81 93 VAL A N 1
ATOM 727 C CA . VAL A 1 93 ? -6.170 8.979 4.888 1.00 94.81 93 VAL A CA 1
ATOM 728 C C . VAL A 1 93 ? -5.745 8.448 6.269 1.00 94.81 93 VAL A C 1
ATOM 730 O O . VAL A 1 93 ? -6.560 7.916 7.026 1.00 94.81 9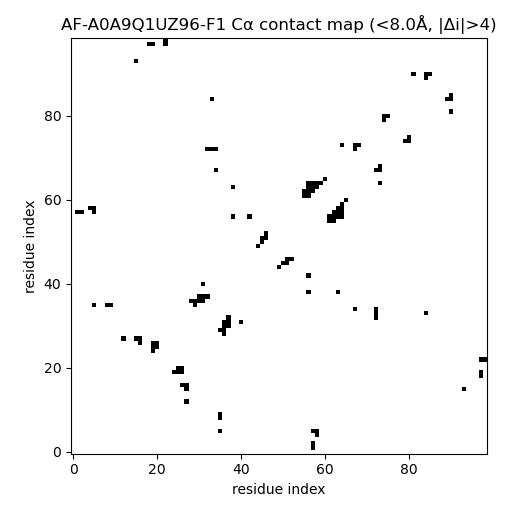3 VAL A O 1
ATOM 733 N N . PHE A 1 94 ? -4.462 8.592 6.609 1.00 93.38 94 PHE A N 1
ATOM 734 C CA . PHE A 1 94 ? -3.907 8.210 7.909 1.00 93.38 94 PHE A CA 1
ATOM 735 C C . PHE A 1 94 ? -3.977 9.329 8.959 1.00 93.38 94 PHE A C 1
ATOM 737 O O . PHE A 1 94 ? -3.793 9.043 10.139 1.00 93.38 94 PHE A O 1
ATOM 744 N N . ASP A 1 95 ? -4.294 10.561 8.552 1.00 93.06 95 ASP A N 1
ATOM 745 C CA . ASP A 1 95 ? -4.445 11.717 9.446 1.00 93.06 95 ASP A CA 1
ATOM 746 C C . ASP A 1 95 ? -5.872 11.816 10.019 1.00 93.06 95 ASP A C 1
ATOM 748 O O . ASP A 1 95 ? -6.161 12.637 10.892 1.00 93.06 95 ASP A O 1
ATOM 752 N N . GLU A 1 96 ? -6.789 10.969 9.539 1.00 86.44 96 GLU A N 1
ATOM 753 C CA . GLU A 1 96 ? -8.166 10.918 10.013 1.00 86.44 96 GLU A CA 1
ATOM 754 C C . GLU A 1 96 ? -8.243 10.499 11.485 1.00 86.44 96 GLU A C 1
ATOM 756 O O . GLU A 1 96 ? -7.846 9.397 11.879 1.00 86.44 96 GLU A O 1
ATOM 761 N N . ARG A 1 97 ? -8.863 11.350 12.307 1.00 88.62 97 ARG A N 1
ATOM 762 C CA . ARG A 1 97 ? -9.143 11.025 13.703 1.00 88.62 97 ARG A CA 1
ATOM 763 C C . ARG A 1 97 ? -10.226 9.945 13.796 1.00 88.62 97 ARG A C 1
ATOM 765 O O . ARG A 1 97 ? -11.393 10.165 13.466 1.00 88.62 97 ARG A O 1
ATOM 772 N N . ILE A 1 98 ? -9.840 8.758 14.262 1.00 88.31 98 ILE A N 1
ATOM 773 C C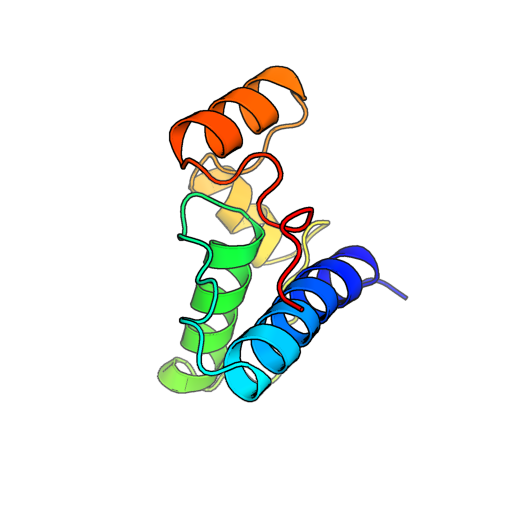A . ILE A 1 98 ? -10.758 7.617 14.391 1.00 88.31 98 ILE A CA 1
ATOM 774 C C . ILE A 1 98 ? -11.553 7.680 15.705 1.00 88.31 98 ILE A C 1
ATOM 776 O O . ILE A 1 98 ? -12.749 7.376 15.678 1.00 88.31 98 ILE A O 1
ATOM 780 N N . VAL A 1 99 ? -10.914 8.125 16.793 1.00 81.62 99 VAL A N 1
ATOM 781 C CA . VAL A 1 99 ? -11.449 8.294 18.160 1.00 81.62 99 VAL A CA 1
ATOM 782 C C . VAL A 1 99 ? -10.981 9.613 18.774 1.00 81.62 99 VAL A C 1
ATOM 784 O O . VAL A 1 99 ? -9.900 10.100 18.381 1.00 81.62 99 VAL A O 1
#

Secondary structure (DSSP, 8-state):
---HHHHHHHHHHHHHHHHHHHTTPPPP---TTSHHHHHHHHHHHHHHTS---S----SSSHHHHHHHHHTT-----HHHHHHHHHHTT-TTTTSS---

Solvent-accessible surface area (backbone atoms only — not comparable to full-atom values): 6061 Å² total; per-residue (Å²): 139,87,52,68,67,59,51,51,55,52,48,49,53,49,53,54,29,52,53,24,49,76,68,74,41,81,63,84,78,64,53,67,92,36,74,70,21,33,51,52,54,50,51,48,46,38,39,72,73,70,63,47,85,77,81,69,77,34,89,88,40,67,67,41,31,53,48,33,51,77,72,66,67,63,73,89,52,66,64,63,52,50,51,54,37,45,76,70,70,49,66,65,64,86,73,59,81,85,124

Organism: Clostridium botulinum (NCBI:txid1491)

InterPro domains:
  IPR036188 FAD/NAD(P)-binding domain superfamily [G3DSA:3.50.50.60] (3-86)

Sequence (99 aa):
MFYHVEAISTGSLAGTNAVRHAAGKNMLVLPNETVIGDIIDFANKKFLKDKDKKSRFTFAGSIYFNRMKEIGLYSTDTKEIEDRITRLGLKGVFDERIV

Mean predicted aligned error: 3.78 Å

Foldseek 3Di:
DACPVVCVLVVLLVVQQVLCVVLVHDRDADDCLALNNVQVVVVCCCCPPVVDPDDDAHCPDDDNVVVCVVVVNDDPDPVVVVVSCVVVVNVCVSVDDSD

Nearest PDB structures (foldseek):
  6nu3-assembly1_AZ  TM=2.470E-01  e=1.591E+00  Homo sapiens
  2yrn-assembly1_A  TM=3.471E-01  e=5.480E+00  Homo sapiens
  6neq-assembly1_i  TM=2.168E-01  e=7.466E+00  Bos taurus

pLDDT: mean 92.57, std 7.78, range [44.78, 97.81]

Radius of gyration: 14.54 Å; Cα contacts (8 Å, |Δi|>4): 68; chains: 1; bounding box: 35×37×33 Å